Protein AF-A0A117I9L0-F1 (afdb_monomer)

Nearest PDB structures (foldseek):
  6cfj-assembly1_12  TM=5.929E-01  e=6.175E+00  Thermus thermophilus HB8

Mean predicted aligned error: 3.63 Å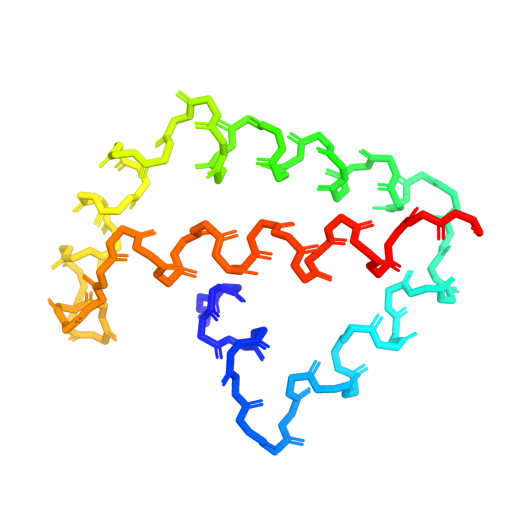

Organism: Mycolicibacterium canariasense (NCBI:txid228230)

Sequence (77 aa):
MDIVRLVLDPTAGAAARQQRSGADPQLRADCLLYVKLWLITHAKRSLSRIRNIPEGQAMALDDIELTAELLLASVQP

Solvent-accessible surface area (backbone atoms only — not comparable to full-atom values): 4307 Å² total; per-residue (Å²): 135,58,70,57,59,47,56,68,30,92,84,52,10,66,58,59,36,55,57,43,57,74,43,57,71,67,59,35,51,51,50,52,52,49,37,50,50,42,35,55,76,31,29,71,61,45,49,55,58,42,40,73,37,86,92,27,55,87,65,54,69,66,55,40,47,51,38,34,52,56,50,51,65,26,56,55,134

Structure (mmCIF, N/CA/C/O backbone):
data_AF-A0A117I9L0-F1
#
_entry.id   AF-A0A117I9L0-F1
#
loop_
_atom_site.group_PDB
_atom_site.id
_atom_site.type_symbol
_atom_site.label_atom_id
_atom_site.label_alt_id
_atom_site.label_comp_id
_atom_site.label_asym_id
_atom_site.label_entity_id
_atom_site.label_seq_id
_atom_site.pdbx_PDB_ins_code
_atom_site.Cartn_x
_atom_site.Cartn_y
_atom_site.Cartn_z
_atom_site.occupancy
_atom_site.B_iso_or_equiv
_atom_site.auth_seq_id
_atom_site.auth_comp_id
_atom_site.auth_asym_id
_atom_site.auth_atom_id
_atom_site.pdbx_PDB_model_num
ATOM 1 N N . MET A 1 1 ? 12.271 3.630 0.963 1.00 54.91 1 MET A N 1
ATOM 2 C CA . MET A 1 1 ? 11.675 2.283 1.068 1.00 54.91 1 MET A CA 1
ATOM 3 C C . MET A 1 1 ? 10.224 2.398 0.629 1.00 54.91 1 MET A C 1
ATOM 5 O O . MET A 1 1 ? 9.505 3.190 1.223 1.00 54.91 1 MET A O 1
ATOM 9 N N . ASP A 1 2 ? 9.842 1.735 -0.463 1.00 75.94 2 ASP A N 1
ATOM 10 C CA . ASP A 1 2 ? 8.477 1.784 -1.006 1.00 75.94 2 ASP A CA 1
ATOM 11 C C . ASP A 1 2 ? 7.566 0.853 -0.196 1.00 75.94 2 ASP A C 1
ATOM 13 O O . ASP A 1 2 ? 7.940 -0.290 0.084 1.00 75.94 2 ASP A O 1
ATOM 17 N N . ILE A 1 3 ? 6.390 1.339 0.206 1.00 84.50 3 ILE A N 1
ATOM 18 C CA . ILE A 1 3 ? 5.429 0.550 0.979 1.00 84.50 3 ILE A CA 1
ATOM 19 C C . ILE A 1 3 ? 4.979 -0.696 0.212 1.00 84.50 3 ILE A C 1
ATOM 21 O O . ILE A 1 3 ? 4.752 -1.731 0.830 1.00 84.50 3 ILE A O 1
ATOM 25 N N . VAL A 1 4 ? 4.924 -0.623 -1.120 1.00 87.88 4 VAL A N 1
ATOM 26 C CA . VAL A 1 4 ? 4.567 -1.756 -1.982 1.00 87.88 4 VAL A CA 1
ATOM 27 C C . VAL A 1 4 ? 5.577 -2.891 -1.811 1.00 87.88 4 VAL A C 1
ATOM 29 O O . VAL A 1 4 ? 5.208 -4.015 -1.485 1.00 87.88 4 VAL A O 1
ATOM 32 N N . ARG A 1 5 ? 6.877 -2.580 -1.886 1.00 89.06 5 ARG A N 1
ATOM 33 C CA . ARG A 1 5 ? 7.942 -3.572 -1.677 1.00 89.06 5 ARG A CA 1
ATOM 34 C C . ARG A 1 5 ? 7.923 -4.170 -0.276 1.00 89.06 5 ARG A C 1
ATOM 36 O O . ARG A 1 5 ? 8.093 -5.373 -0.147 1.00 89.06 5 ARG A O 1
ATOM 43 N N . LEU A 1 6 ? 7.717 -3.354 0.760 1.00 90.00 6 LEU A N 1
ATOM 44 C CA . LEU A 1 6 ? 7.667 -3.856 2.137 1.00 90.00 6 LEU A CA 1
ATOM 45 C C . LEU A 1 6 ? 6.494 -4.825 2.341 1.00 90.00 6 LEU A C 1
ATOM 47 O O . LEU A 1 6 ? 6.646 -5.842 3.007 1.00 90.00 6 LEU A O 1
ATOM 51 N N . VAL A 1 7 ? 5.323 -4.508 1.786 1.00 90.56 7 VAL A N 1
ATOM 52 C CA . VAL A 1 7 ? 4.110 -5.322 1.949 1.00 90.56 7 VAL A CA 1
ATOM 53 C C . VAL A 1 7 ? 4.211 -6.645 1.196 1.00 90.56 7 VAL A C 1
ATOM 55 O O . VAL A 1 7 ? 3.720 -7.655 1.702 1.00 90.56 7 VAL A O 1
ATOM 58 N N . LEU A 1 8 ? 4.858 -6.644 0.031 1.00 90.44 8 LEU A N 1
ATOM 59 C CA . LEU A 1 8 ? 5.086 -7.835 -0.789 1.00 90.44 8 LEU A CA 1
ATOM 60 C C . LEU A 1 8 ? 6.344 -8.619 -0.388 1.00 90.44 8 LEU A C 1
ATOM 62 O O . LEU A 1 8 ? 6.599 -9.686 -0.942 1.00 90.44 8 LEU A O 1
ATOM 66 N N . ASP A 1 9 ? 7.127 -8.120 0.573 1.00 91.06 9 ASP A N 1
ATOM 67 C CA . ASP A 1 9 ? 8.337 -8.800 1.017 1.00 91.06 9 ASP A CA 1
ATOM 68 C C . ASP A 1 9 ? 7.988 -10.155 1.669 1.00 91.06 9 ASP A C 1
ATOM 70 O O . ASP A 1 9 ? 7.192 -10.196 2.617 1.00 91.06 9 ASP A O 1
ATOM 74 N N . PRO A 1 10 ? 8.582 -11.271 1.208 1.00 88.06 10 PRO A N 1
ATOM 75 C CA . PRO A 1 10 ? 8.258 -12.603 1.716 1.00 88.06 10 PRO A CA 1
ATOM 76 C C . PRO A 1 10 ? 8.718 -12.829 3.163 1.00 88.06 10 PRO A C 1
ATOM 78 O O . PRO A 1 10 ? 8.203 -13.721 3.834 1.00 88.06 10 PRO A O 1
ATOM 81 N N . THR A 1 11 ? 9.665 -12.029 3.658 1.00 91.38 11 THR A N 1
ATOM 82 C CA . THR A 1 11 ? 10.238 -12.148 5.005 1.00 91.38 11 THR A CA 1
ATOM 83 C C . THR A 1 11 ? 9.585 -11.161 5.972 1.00 91.38 11 THR A C 1
ATOM 85 O O . THR A 1 11 ? 9.173 -11.530 7.069 1.00 91.38 11 THR A O 1
ATOM 88 N N . ALA A 1 12 ? 9.474 -9.895 5.569 1.00 88.88 12 ALA A N 1
ATOM 89 C CA . ALA A 1 12 ? 9.040 -8.791 6.421 1.00 88.88 12 ALA A CA 1
ATOM 90 C C . ALA A 1 12 ? 7.561 -8.413 6.239 1.00 88.88 12 ALA A C 1
ATOM 92 O O . ALA A 1 12 ? 6.979 -7.781 7.126 1.00 88.88 12 ALA A O 1
ATOM 93 N N . GLY A 1 13 ? 6.924 -8.804 5.131 1.00 88.62 13 GLY A N 1
ATOM 94 C CA . GLY A 1 13 ? 5.583 -8.339 4.776 1.00 88.62 13 GLY A CA 1
ATOM 95 C C . GLY A 1 13 ? 4.507 -8.768 5.770 1.00 88.62 13 GLY A C 1
ATOM 96 O O . GLY A 1 13 ? 3.642 -7.969 6.129 1.00 88.62 13 GLY A O 1
ATOM 97 N N . ALA A 1 14 ? 4.578 -10.001 6.281 1.00 88.06 14 ALA A N 1
ATOM 98 C CA . ALA A 1 14 ? 3.634 -10.483 7.291 1.00 88.06 14 ALA A CA 1
ATOM 99 C C . ALA A 1 14 ? 3.729 -9.677 8.598 1.00 88.06 14 ALA A C 1
ATOM 101 O O . ALA A 1 14 ? 2.706 -9.227 9.117 1.00 88.06 14 ALA A O 1
ATOM 102 N N . ALA A 1 15 ? 4.950 -9.429 9.081 1.00 89.31 15 ALA A N 1
ATOM 103 C CA . ALA A 1 15 ? 5.187 -8.642 10.288 1.00 89.31 15 ALA A CA 1
ATOM 104 C C . ALA A 1 15 ? 4.726 -7.184 10.115 1.00 89.31 15 ALA A C 1
ATOM 106 O O . ALA A 1 15 ? 4.049 -6.643 10.988 1.00 89.31 15 ALA A O 1
ATOM 107 N N . ALA A 1 16 ? 5.013 -6.568 8.964 1.00 87.25 16 ALA A N 1
ATOM 108 C CA . ALA A 1 16 ? 4.580 -5.204 8.661 1.00 87.25 16 ALA A CA 1
ATOM 109 C C . ALA A 1 16 ? 3.045 -5.063 8.651 1.00 87.25 16 ALA A C 1
ATOM 111 O O . ALA A 1 16 ? 2.509 -4.061 9.130 1.00 87.25 16 ALA A O 1
ATOM 112 N N . ARG A 1 17 ? 2.321 -6.072 8.144 1.00 88.50 17 ARG A N 1
ATOM 113 C CA . ARG A 1 17 ? 0.848 -6.102 8.178 1.00 88.50 17 ARG A CA 1
ATOM 114 C C . ARG A 1 17 ? 0.306 -6.308 9.595 1.00 88.50 17 ARG A C 1
ATOM 116 O O . ARG A 1 17 ? -0.620 -5.606 9.984 1.00 88.50 17 ARG A O 1
ATOM 123 N N . GLN A 1 18 ? 0.906 -7.197 10.390 1.00 85.31 18 GLN A N 1
ATOM 124 C CA . GLN A 1 18 ? 0.505 -7.422 11.789 1.00 85.31 18 GLN A CA 1
ATOM 125 C C . GLN A 1 18 ? 0.729 -6.194 12.683 1.00 85.31 18 GLN A C 1
ATOM 127 O O . GLN A 1 18 ? -0.091 -5.884 13.542 1.00 85.31 18 GLN A O 1
ATOM 132 N N . GLN A 1 19 ? 1.812 -5.446 12.474 1.00 84.25 19 GLN A N 1
ATOM 133 C CA . GLN A 1 19 ? 2.049 -4.210 13.228 1.00 84.25 19 GLN A CA 1
ATOM 134 C C . GLN A 1 19 ? 0.974 -3.146 12.958 1.00 84.25 19 GLN A C 1
ATOM 136 O O . GLN A 1 19 ? 0.686 -2.330 13.830 1.00 84.25 19 GLN A O 1
ATOM 141 N N . ARG A 1 20 ? 0.338 -3.170 11.778 1.00 79.88 20 ARG A N 1
ATOM 142 C CA . ARG A 1 20 ? -0.760 -2.253 11.435 1.00 79.88 20 ARG A CA 1
ATOM 143 C C . ARG A 1 20 ? -2.090 -2.625 12.061 1.00 79.88 20 ARG A C 1
ATOM 145 O O . ARG A 1 20 ? -2.832 -1.716 12.423 1.00 79.88 20 ARG A O 1
ATOM 152 N N . SER A 1 21 ? -2.384 -3.912 12.237 1.00 77.25 21 SER A N 1
ATOM 153 C CA . SER A 1 21 ? -3.626 -4.319 12.904 1.00 77.25 21 SER A CA 1
ATOM 154 C C . SER A 1 21 ? -3.657 -3.875 14.370 1.00 77.25 21 SER A C 1
ATOM 156 O O . SER A 1 21 ? -4.724 -3.582 14.898 1.00 77.25 21 SER A O 1
ATOM 158 N N . GLY A 1 22 ? -2.487 -3.773 15.014 1.00 78.69 22 GLY A N 1
ATOM 159 C CA . GLY A 1 22 ? -2.334 -3.241 16.373 1.00 78.69 22 GLY A CA 1
ATOM 160 C C . GLY A 1 22 ? -2.166 -1.718 16.465 1.00 78.69 22 GLY A C 1
ATOM 161 O O . GLY A 1 22 ? -1.918 -1.215 17.559 1.00 78.69 22 GLY A O 1
ATOM 162 N N . ALA A 1 23 ? -2.245 -0.985 15.350 1.00 83.88 23 ALA A N 1
ATOM 163 C CA . ALA A 1 23 ? -2.034 0.460 15.339 1.00 83.88 23 ALA A CA 1
ATOM 164 C C . ALA A 1 23 ? -3.247 1.235 15.881 1.00 83.88 23 ALA A C 1
ATOM 166 O O . ALA A 1 23 ? -4.391 0.781 15.804 1.00 83.88 23 ALA A O 1
ATOM 167 N N . ASP A 1 24 ? -2.978 2.443 16.381 1.00 89.62 24 ASP A N 1
ATOM 168 C CA . ASP A 1 24 ? -3.992 3.393 16.844 1.00 89.62 24 ASP A CA 1
ATOM 169 C C . ASP A 1 24 ? -5.095 3.630 15.781 1.00 89.62 24 ASP A C 1
ATOM 171 O O . ASP A 1 24 ? -4.794 3.645 14.578 1.00 89.62 24 ASP A O 1
ATOM 175 N N . PRO A 1 25 ? -6.369 3.836 16.178 1.00 88.25 25 PRO A N 1
ATOM 176 C CA . PRO A 1 25 ? -7.466 4.080 15.243 1.00 88.25 25 PRO A CA 1
ATOM 177 C C . PRO A 1 25 ? -7.204 5.191 14.216 1.00 88.25 25 PRO A C 1
ATOM 179 O O . PRO A 1 25 ? -7.590 5.034 13.055 1.00 88.25 25 PRO A O 1
ATOM 182 N N . GLN A 1 26 ? -6.518 6.276 14.595 1.00 90.88 26 GLN A N 1
ATOM 183 C CA . GLN A 1 26 ? -6.182 7.357 13.667 1.00 90.88 26 GLN A CA 1
ATOM 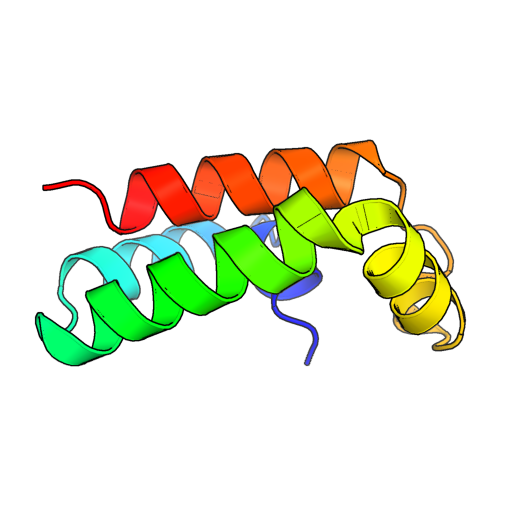184 C C . GLN A 1 26 ? -5.187 6.883 12.602 1.00 90.88 26 GLN A C 1
ATOM 186 O O . GLN A 1 26 ? -5.390 7.118 11.412 1.00 90.88 26 GLN A O 1
ATOM 191 N N . LEU A 1 27 ? -4.156 6.132 13.001 1.00 88.56 27 LEU A N 1
ATOM 192 C CA . LEU A 1 27 ? -3.180 5.564 12.066 1.00 88.56 27 LEU A CA 1
ATOM 193 C C . LEU A 1 27 ? -3.830 4.575 11.091 1.00 88.56 27 LEU A C 1
ATOM 195 O O . LEU A 1 27 ? -3.467 4.538 9.912 1.00 88.56 27 LEU A O 1
ATOM 199 N N . ARG A 1 28 ? -4.816 3.795 11.551 1.00 88.25 28 ARG A N 1
ATOM 200 C CA . ARG A 1 28 ? -5.611 2.920 10.675 1.00 88.25 28 ARG A CA 1
ATOM 201 C C . ARG A 1 28 ? -6.431 3.727 9.668 1.00 88.25 28 ARG A C 1
ATOM 203 O O . ARG A 1 28 ? -6.449 3.369 8.489 1.00 88.25 28 ARG A O 1
ATOM 210 N N . ALA A 1 29 ? -7.070 4.814 10.100 1.00 90.12 29 ALA A N 1
ATOM 211 C CA . ALA A 1 29 ? -7.829 5.703 9.221 1.00 90.12 29 ALA A CA 1
ATOM 212 C C . ALA A 1 29 ? -6.935 6.366 8.157 1.00 90.12 29 ALA A C 1
ATOM 214 O O . ALA A 1 29 ? -7.290 6.382 6.975 1.00 90.12 29 ALA A O 1
ATOM 215 N N . ASP A 1 30 ? -5.745 6.821 8.544 1.00 91.06 30 ASP A N 1
ATOM 216 C CA . ASP A 1 30 ? -4.774 7.418 7.625 1.00 91.06 30 ASP A CA 1
ATOM 217 C C . ASP A 1 30 ? -4.247 6.388 6.615 1.00 91.06 30 ASP A C 1
ATOM 219 O O . ASP A 1 30 ? -4.152 6.670 5.417 1.00 91.06 30 ASP A O 1
ATOM 223 N N . CYS A 1 31 ? -3.979 5.155 7.061 1.00 89.50 31 CYS A N 1
ATOM 224 C CA . CYS A 1 31 ? -3.610 4.054 6.170 1.00 89.50 31 CYS A CA 1
ATOM 225 C C . CYS A 1 31 ? -4.726 3.741 5.164 1.00 89.5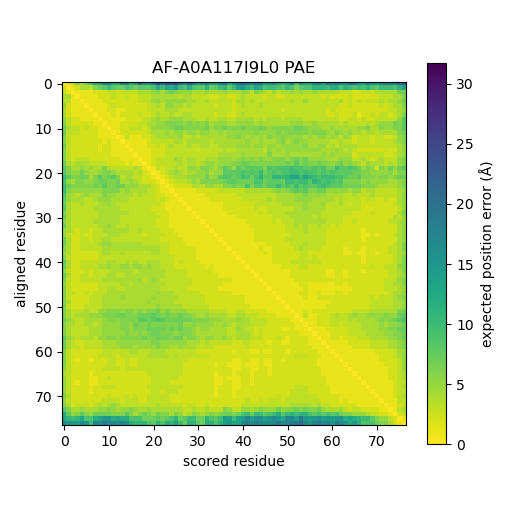0 31 CYS A C 1
ATOM 227 O O . CYS A 1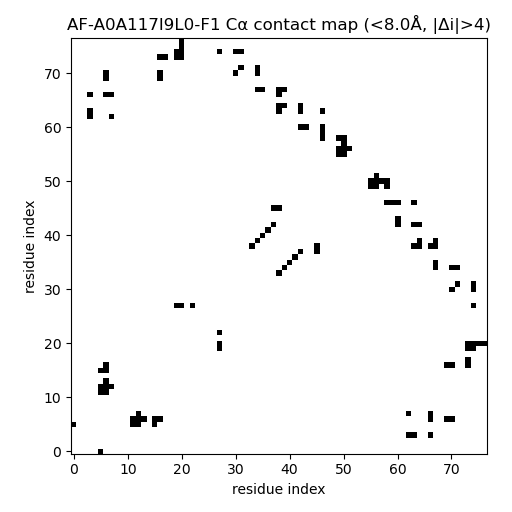 31 ? -4.451 3.584 3.973 1.00 89.50 31 CYS A O 1
ATOM 229 N N . LEU A 1 32 ? -5.984 3.689 5.612 1.00 91.38 32 LEU A N 1
ATOM 230 C CA . LEU A 1 32 ? -7.141 3.495 4.734 1.00 91.38 32 LEU A CA 1
ATOM 231 C C . LEU A 1 32 ? -7.245 4.602 3.681 1.00 91.38 32 LEU A C 1
ATOM 233 O O . LEU A 1 32 ? -7.481 4.313 2.505 1.00 91.38 32 LEU A O 1
ATOM 237 N N . LEU A 1 33 ? -7.060 5.860 4.088 1.00 93.50 33 LEU A N 1
ATOM 238 C CA . LEU A 1 33 ? -7.079 7.003 3.179 1.00 93.50 33 LEU A CA 1
ATOM 239 C C . LEU A 1 33 ? -5.950 6.907 2.145 1.00 93.50 33 LEU A C 1
ATOM 241 O O . LEU A 1 33 ? -6.195 7.086 0.951 1.00 93.50 33 LEU A O 1
ATOM 245 N N . TYR A 1 34 ? -4.737 6.564 2.587 1.00 92.62 34 TYR A N 1
ATOM 246 C CA . TYR A 1 34 ? -3.587 6.365 1.709 1.00 92.62 34 TYR A CA 1
ATOM 247 C C . TYR A 1 34 ? -3.859 5.292 0.648 1.00 92.62 34 TYR A C 1
ATOM 249 O O . TYR A 1 34 ? -3.668 5.548 -0.542 1.00 92.62 34 TYR A O 1
ATOM 257 N N . VAL A 1 35 ? -4.342 4.114 1.061 1.00 93.50 35 VAL A N 1
ATOM 258 C CA . VAL A 1 35 ? -4.618 2.994 0.147 1.00 93.50 35 VAL A CA 1
ATOM 259 C C . VAL A 1 35 ? -5.670 3.391 -0.888 1.00 93.50 35 VAL A C 1
ATOM 261 O O . VAL A 1 35 ? -5.440 3.243 -2.090 1.00 93.50 35 VAL A O 1
ATOM 264 N N . LYS A 1 36 ? -6.791 3.976 -0.445 1.00 94.75 36 LYS A N 1
ATOM 265 C CA . LYS A 1 36 ? -7.878 4.419 -1.333 1.00 94.75 36 LYS A CA 1
ATOM 266 C C . LYS A 1 36 ? -7.420 5.448 -2.360 1.00 94.75 36 LYS A C 1
ATOM 268 O O . LYS A 1 36 ? -7.809 5.369 -3.528 1.00 94.75 36 LYS A O 1
ATOM 273 N N . LEU A 1 37 ? -6.610 6.415 -1.940 1.00 95.75 37 LEU A N 1
ATOM 274 C CA . LEU A 1 37 ? -6.183 7.495 -2.819 1.00 95.75 37 LEU A CA 1
ATOM 275 C C . LEU A 1 37 ? -5.094 7.030 -3.791 1.00 95.75 37 LEU A C 1
ATOM 277 O O . LEU A 1 37 ? -5.211 7.236 -4.997 1.00 95.75 37 LEU A O 1
ATOM 281 N N . TRP A 1 38 ? -4.042 6.384 -3.287 1.00 95.19 38 TRP A N 1
ATOM 282 C CA . TRP A 1 38 ? -2.824 6.153 -4.063 1.00 95.19 38 TRP A CA 1
ATOM 283 C C . TRP A 1 38 ? -2.753 4.783 -4.723 1.00 95.19 38 TRP A C 1
ATOM 285 O O . TRP A 1 38 ? -2.223 4.697 -5.830 1.00 95.19 38 TRP A O 1
ATOM 295 N N . LEU A 1 39 ? -3.285 3.738 -4.090 1.00 94.62 39 LEU A N 1
ATOM 296 C CA . LEU A 1 39 ? -3.199 2.369 -4.611 1.00 94.62 39 LEU A CA 1
ATOM 297 C C . LEU A 1 39 ? -4.465 1.936 -5.356 1.00 94.62 39 LEU A C 1
ATOM 299 O O . LEU A 1 39 ? -4.404 0.999 -6.137 1.00 94.62 39 LEU A O 1
ATOM 303 N N . ILE A 1 40 ? -5.584 2.645 -5.167 1.00 94.81 40 ILE A N 1
ATOM 304 C CA . ILE A 1 40 ? -6.846 2.385 -5.876 1.00 94.81 40 ILE A CA 1
ATOM 305 C C . ILE A 1 40 ? -7.133 3.513 -6.874 1.00 94.81 40 ILE A C 1
ATOM 307 O O . ILE A 1 40 ? -6.949 3.346 -8.077 1.00 94.81 40 ILE A O 1
ATOM 311 N N . THR A 1 41 ? -7.508 4.704 -6.392 1.00 97.19 41 THR A N 1
ATOM 312 C CA . THR A 1 41 ? -7.942 5.825 -7.256 1.00 97.19 41 THR A CA 1
ATOM 313 C C . THR A 1 41 ? -6.852 6.276 -8.232 1.00 97.19 41 THR A C 1
ATOM 315 O O . THR A 1 41 ? -7.123 6.608 -9.387 1.00 97.19 41 THR A O 1
ATOM 318 N N . HIS A 1 42 ? -5.597 6.288 -7.783 1.00 96.50 42 HIS A N 1
ATOM 319 C CA . HIS A 1 42 ? -4.455 6.730 -8.580 1.00 96.50 42 HIS A CA 1
ATOM 320 C C . HIS A 1 42 ? -3.466 5.608 -8.917 1.00 96.50 42 HIS A C 1
ATOM 322 O O . HIS A 1 42 ? -2.328 5.917 -9.267 1.00 96.50 42 HIS A O 1
ATOM 328 N N . ALA A 1 43 ? -3.892 4.338 -8.895 1.00 94.88 43 ALA A N 1
ATOM 329 C CA . ALA A 1 43 ? -3.029 3.163 -9.076 1.00 94.88 43 ALA A CA 1
ATOM 330 C C . ALA A 1 43 ? -2.049 3.293 -10.257 1.00 94.88 43 ALA A C 1
ATOM 332 O O . ALA A 1 43 ? -0.837 3.197 -10.083 1.00 94.88 43 ALA A O 1
ATOM 333 N N . LYS A 1 44 ? -2.550 3.632 -11.455 1.00 95.75 44 LYS A N 1
ATOM 334 C CA . LYS A 1 44 ? -1.722 3.797 -12.668 1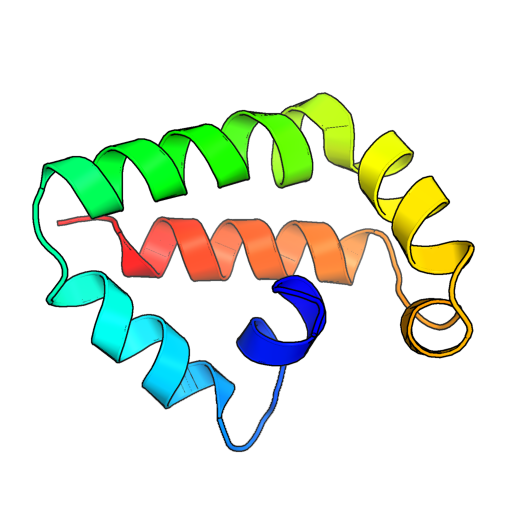.00 95.75 44 LYS A CA 1
ATOM 335 C C . LYS A 1 44 ? -0.700 4.932 -12.550 1.00 95.75 44 LYS A C 1
ATOM 337 O O . LYS A 1 44 ? 0.432 4.805 -13.014 1.00 95.75 44 LYS A O 1
ATOM 342 N N . ARG A 1 45 ? -1.085 6.048 -11.922 1.00 96.19 45 ARG A N 1
ATOM 343 C CA . ARG A 1 45 ? -0.192 7.195 -11.699 1.00 96.19 45 ARG A CA 1
ATOM 344 C C . ARG A 1 45 ? 0.874 6.861 -10.658 1.00 96.19 45 ARG A C 1
ATOM 346 O O . ARG A 1 45 ? 2.030 7.233 -10.840 1.00 96.19 45 ARG A O 1
ATOM 353 N N . SER A 1 46 ? 0.495 6.165 -9.593 1.00 94.81 46 SER A N 1
ATOM 354 C CA . SER A 1 46 ? 1.418 5.675 -8.570 1.00 94.81 46 SER A CA 1
ATOM 355 C C . SER A 1 46 ? 2.405 4.675 -9.166 1.00 94.81 46 SER A C 1
ATOM 357 O O . SER A 1 46 ? 3.605 4.870 -9.017 1.00 94.81 46 SER A O 1
ATOM 359 N N . LEU A 1 47 ? 1.935 3.705 -9.957 1.00 95.06 47 LEU A N 1
ATOM 360 C CA . LEU A 1 47 ? 2.785 2.760 -10.682 1.00 95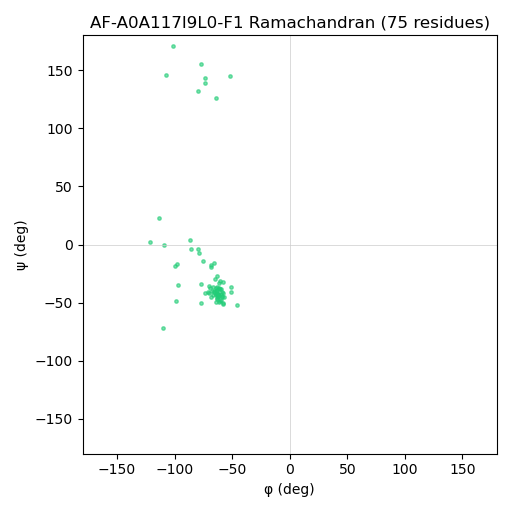.06 47 LEU A CA 1
ATOM 361 C C . LEU A 1 47 ? 3.776 3.468 -11.611 1.00 95.06 47 LEU A C 1
ATOM 363 O O . LEU A 1 47 ? 4.959 3.145 -11.608 1.00 95.06 47 LEU A O 1
ATOM 367 N N . SER A 1 48 ? 3.320 4.464 -12.378 1.00 95.38 48 SER A N 1
ATOM 368 C CA . SER A 1 48 ? 4.209 5.259 -13.233 1.00 95.38 48 SER A CA 1
ATOM 369 C C . SER A 1 48 ? 5.313 5.949 -12.428 1.00 95.38 48 SER A C 1
ATOM 371 O O . SER A 1 48 ? 6.462 5.956 -12.856 1.00 95.38 48 SER A O 1
ATOM 373 N N . ARG A 1 49 ? 4.991 6.492 -11.247 1.00 94.38 49 ARG A N 1
ATOM 374 C CA . ARG A 1 49 ? 5.986 7.107 -10.356 1.00 94.38 49 ARG A CA 1
ATOM 375 C C . ARG A 1 49 ? 6.953 6.081 -9.773 1.00 94.38 49 ARG A C 1
ATOM 377 O O . ARG A 1 49 ? 8.140 6.370 -9.698 1.00 94.38 49 ARG A O 1
ATOM 384 N N . ILE A 1 50 ? 6.464 4.907 -9.388 1.00 92.00 50 ILE A N 1
ATOM 385 C CA . ILE A 1 50 ? 7.294 3.845 -8.809 1.00 92.00 50 ILE A CA 1
ATOM 386 C C . ILE A 1 50 ? 8.234 3.250 -9.864 1.00 92.00 50 ILE A C 1
ATOM 388 O O . ILE A 1 50 ? 9.406 3.030 -9.592 1.00 92.00 50 ILE A O 1
ATOM 392 N N . ARG A 1 51 ? 7.787 3.098 -11.112 1.00 94.81 51 ARG A N 1
ATOM 393 C CA . ARG A 1 51 ? 8.654 2.650 -12.215 1.00 94.81 51 ARG A CA 1
ATOM 394 C C . ARG A 1 51 ? 9.761 3.640 -12.585 1.00 94.81 51 ARG A C 1
ATOM 396 O O . ARG A 1 51 ? 10.712 3.249 -13.254 1.00 94.81 51 ARG A O 1
ATOM 403 N N . ASN A 1 52 ? 9.669 4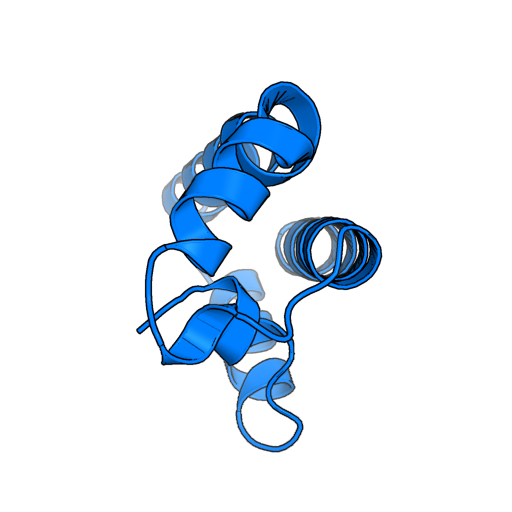.898 -12.145 1.00 94.50 52 ASN A N 1
ATOM 404 C CA . ASN A 1 52 ? 10.717 5.896 -12.372 1.00 94.50 52 ASN A CA 1
ATOM 405 C C . ASN A 1 52 ? 11.904 5.770 -11.401 1.00 94.50 52 ASN A C 1
ATOM 407 O O . ASN A 1 52 ? 12.876 6.505 -11.558 1.00 94.50 52 ASN A O 1
ATOM 411 N N . ILE A 1 53 ? 11.852 4.863 -10.418 1.00 90.44 53 ILE A N 1
ATOM 412 C CA . ILE A 1 53 ? 13.007 4.515 -9.580 1.00 90.44 53 ILE A CA 1
ATOM 413 C C . ILE A 1 53 ? 13.539 3.120 -9.956 1.00 90.44 53 ILE A C 1
ATOM 415 O O . ILE A 1 53 ? 12.734 2.253 -10.310 1.00 90.44 53 ILE A O 1
ATOM 419 N N . PRO A 1 54 ? 14.865 2.871 -9.889 1.00 89.38 54 PRO A N 1
ATOM 420 C CA . PRO A 1 54 ? 15.462 1.588 -10.282 1.00 89.38 54 PRO A CA 1
ATOM 421 C C . PRO A 1 54 ? 14.793 0.379 -9.622 1.00 89.38 54 PRO A C 1
ATOM 423 O O . PRO A 1 54 ? 14.507 -0.625 -10.267 1.00 89.38 54 PRO A O 1
ATOM 426 N N . GLU A 1 55 ? 14.469 0.507 -8.341 1.00 86.38 55 GLU A N 1
ATOM 427 C CA . GLU A 1 55 ? 13.869 -0.535 -7.519 1.00 86.38 55 GLU A CA 1
ATOM 428 C C . GLU A 1 55 ? 12.427 -0.899 -7.893 1.00 86.38 55 GLU A C 1
ATOM 430 O O . GLU A 1 55 ? 11.938 -1.938 -7.453 1.00 86.38 55 GLU A O 1
ATOM 435 N N . GLY A 1 56 ? 11.733 -0.040 -8.641 1.00 89.44 56 GLY A N 1
ATOM 436 C CA . GLY A 1 56 ? 10.325 -0.202 -9.003 1.00 89.44 56 GLY A CA 1
ATOM 437 C C . GLY A 1 56 ? 10.095 -0.537 -10.476 1.00 89.44 56 GLY A C 1
ATOM 438 O O . GLY A 1 56 ? 8.947 -0.696 -10.887 1.00 89.44 56 GLY A O 1
ATOM 439 N N . GLN A 1 57 ? 11.153 -0.652 -11.288 1.00 92.19 57 GLN A N 1
ATOM 440 C CA . GLN A 1 57 ? 11.033 -0.873 -12.737 1.00 92.19 57 GLN A CA 1
ATOM 441 C C . GLN A 1 57 ? 10.286 -2.165 -13.093 1.00 92.19 57 GLN A C 1
ATOM 443 O O . GLN A 1 57 ? 9.501 -2.175 -14.039 1.00 92.19 57 GLN A O 1
ATOM 448 N N . ALA A 1 58 ? 10.504 -3.235 -12.323 1.00 92.50 58 ALA A N 1
ATOM 449 C CA . ALA A 1 58 ? 9.888 -4.542 -12.556 1.00 92.50 58 ALA A CA 1
ATOM 450 C C . ALA A 1 58 ? 8.431 -4.638 -12.072 1.00 92.50 58 ALA A C 1
ATOM 452 O O . ALA A 1 58 ? 7.774 -5.643 -12.319 1.00 92.50 58 ALA A O 1
ATOM 453 N N . MET A 1 59 ? 7.925 -3.616 -11.380 1.00 93.44 59 MET A N 1
ATOM 454 C CA . MET A 1 59 ? 6.629 -3.694 -10.720 1.00 93.44 59 MET A CA 1
ATOM 455 C C . MET A 1 59 ? 5.480 -3.629 -11.726 1.00 93.44 59 MET A C 1
ATOM 457 O O . MET A 1 59 ? 5.518 -2.844 -12.681 1.00 93.44 59 MET A O 1
ATOM 461 N N . ALA A 1 60 ? 4.453 -4.440 -11.518 1.00 95.38 60 ALA A N 1
ATOM 462 C CA . ALA A 1 60 ? 3.241 -4.524 -12.317 1.00 95.38 60 ALA A CA 1
ATOM 463 C C . ALA A 1 60 ? 2.066 -3.793 -11.652 1.00 95.38 60 ALA A C 1
ATOM 465 O O . ALA A 1 60 ? 2.148 -3.331 -10.515 1.00 95.38 60 ALA A O 1
ATOM 466 N N . LEU A 1 61 ? 0.962 -3.647 -12.391 1.00 95.00 61 LEU A N 1
ATOM 467 C CA . LEU A 1 61 ? -0.274 -3.115 -11.817 1.00 95.00 61 LEU A CA 1
ATOM 468 C C . LEU A 1 61 ? -0.842 -4.079 -10.768 1.00 95.00 61 LEU A C 1
ATOM 470 O O . LEU A 1 61 ? -1.223 -3.631 -9.694 1.00 95.00 61 LEU A O 1
ATOM 474 N N . ASP A 1 62 ? -0.772 -5.379 -11.035 1.00 96.19 62 ASP A N 1
ATOM 475 C CA . ASP A 1 62 ? -1.214 -6.440 -10.130 1.00 96.19 62 ASP A CA 1
ATOM 476 C C . ASP A 1 62 ? -0.486 -6.384 -8.773 1.00 96.19 62 ASP A C 1
ATOM 478 O O . ASP A 1 62 ? -1.089 -6.648 -7.739 1.00 96.19 62 ASP A O 1
ATOM 482 N N . ASP A 1 63 ? 0.779 -5.944 -8.733 1.00 95.06 63 ASP A N 1
ATOM 483 C CA . ASP A 1 63 ? 1.515 -5.737 -7.475 1.00 95.06 63 ASP A CA 1
ATOM 484 C C . ASP A 1 63 ? 0.919 -4.591 -6.637 1.00 95.06 63 ASP A C 1
ATOM 486 O O . ASP A 1 63 ? 0.881 -4.652 -5.402 1.00 95.06 63 ASP A O 1
ATOM 490 N N . ILE A 1 64 ? 0.443 -3.529 -7.299 1.00 95.38 64 ILE A N 1
ATOM 491 C CA . ILE A 1 64 ? -0.240 -2.401 -6.648 1.00 95.38 64 ILE A CA 1
ATOM 492 C C . ILE A 1 64 ? -1.591 -2.854 -6.101 1.00 95.38 64 ILE A C 1
ATOM 494 O O . ILE A 1 64 ? -1.928 -2.523 -4.963 1.00 95.38 64 ILE A O 1
ATOM 498 N N . GLU A 1 65 ? -2.342 -3.607 -6.901 1.00 95.31 65 GLU A N 1
ATOM 499 C CA . GLU A 1 65 ? -3.662 -4.126 -6.540 1.00 95.31 65 GLU A CA 1
ATOM 500 C C . GLU A 1 65 ? -3.554 -5.102 -5.362 1.00 95.31 65 GLU A C 1
ATOM 502 O O . GLU A 1 65 ? -4.194 -4.885 -4.331 1.00 95.31 65 GLU A O 1
ATOM 507 N N . LEU A 1 66 ? -2.635 -6.070 -5.434 1.00 95.38 66 LEU A N 1
ATOM 508 C CA . LEU A 1 66 ? -2.343 -6.998 -4.342 1.00 95.38 66 LEU A CA 1
ATOM 509 C C . LEU A 1 66 ? -1.911 -6.261 -3.069 1.00 95.38 66 LEU A C 1
ATOM 511 O O . LEU A 1 66 ? -2.346 -6.586 -1.965 1.00 95.38 66 LEU A O 1
ATOM 515 N N . THR A 1 67 ? -1.079 -5.228 -3.198 1.00 94.38 67 THR A N 1
ATOM 516 C CA . THR A 1 67 ? -0.691 -4.407 -2.045 1.00 94.38 67 THR A CA 1
ATOM 517 C C . THR A 1 67 ? -1.896 -3.703 -1.433 1.00 94.38 67 THR A C 1
ATOM 519 O O . THR A 1 67 ? -2.021 -3.672 -0.209 1.00 94.38 67 THR A O 1
ATOM 522 N N . ALA A 1 68 ? -2.792 -3.141 -2.248 1.00 94.31 68 ALA A N 1
ATOM 523 C CA . ALA A 1 68 ? -4.003 -2.501 -1.751 1.00 94.31 68 ALA A CA 1
ATOM 524 C C . ALA A 1 68 ? -4.872 -3.495 -0.969 1.00 94.31 68 ALA A C 1
ATOM 526 O O . ALA A 1 68 ? -5.264 -3.193 0.158 1.00 94.31 68 ALA A O 1
ATOM 527 N N . GLU A 1 69 ? -5.106 -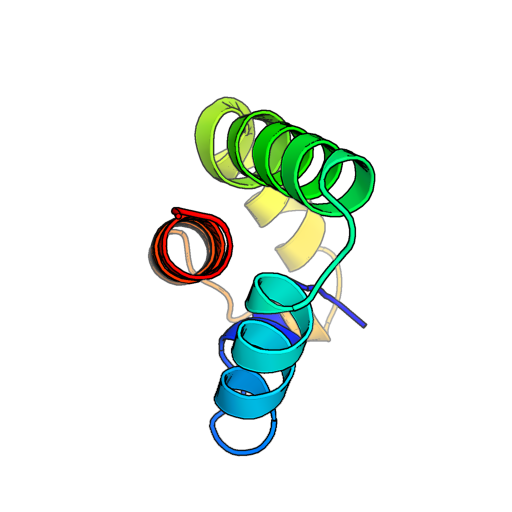4.688 -1.518 1.00 94.69 69 GLU A N 1
ATOM 528 C CA . GLU A 1 69 ? -5.872 -5.757 -0.869 1.00 94.69 69 GLU A CA 1
ATOM 529 C C . GLU A 1 69 ? -5.267 -6.162 0.477 1.00 94.69 69 GLU A C 1
ATOM 531 O O . GLU A 1 69 ? -5.947 -6.148 1.507 1.00 94.69 69 GLU A O 1
ATOM 536 N N . LEU A 1 70 ? -3.962 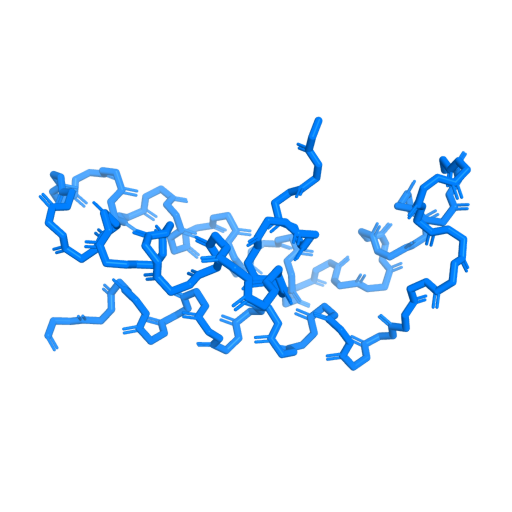-6.443 0.494 1.00 93.06 70 LEU A N 1
ATOM 537 C CA . LEU A 1 70 ? -3.238 -6.837 1.700 1.00 93.06 70 LEU A CA 1
ATOM 538 C C . LEU A 1 70 ? -3.267 -5.749 2.777 1.00 93.06 70 LEU A C 1
ATOM 540 O O . LEU A 1 70 ? -3.354 -6.048 3.972 1.00 93.06 70 LEU A O 1
ATOM 544 N N . LEU A 1 71 ? -3.190 -4.481 2.371 1.00 91.00 71 LEU A N 1
ATOM 545 C CA . LEU A 1 71 ? -3.252 -3.367 3.303 1.00 91.00 71 LEU A CA 1
ATOM 546 C C . LEU A 1 71 ? -4.655 -3.136 3.844 1.00 91.00 71 LEU A C 1
ATOM 548 O O . LEU A 1 71 ? -4.776 -2.929 5.050 1.00 91.00 71 LEU A O 1
ATOM 552 N N . LEU A 1 72 ? -5.693 -3.221 3.011 1.00 91.38 72 LEU A N 1
ATOM 553 C CA . LEU A 1 72 ? -7.083 -3.141 3.462 1.00 91.38 72 LEU A CA 1
ATOM 554 C C . LEU A 1 72 ? -7.400 -4.246 4.472 1.00 91.38 72 LEU A C 1
ATOM 556 O O . LEU A 1 72 ? -7.940 -3.947 5.534 1.00 91.38 72 LEU A O 1
ATOM 560 N N . ALA A 1 73 ? -6.987 -5.483 4.191 1.00 89.38 73 ALA A N 1
ATOM 561 C CA . ALA A 1 73 ? -7.173 -6.606 5.105 1.00 89.38 73 ALA A CA 1
ATOM 562 C C . ALA A 1 73 ? -6.458 -6.393 6.453 1.00 89.38 73 ALA A C 1
ATOM 564 O O . ALA A 1 73 ? -6.963 -6.806 7.490 1.00 89.38 73 ALA A O 1
ATOM 565 N N . SER A 1 74 ? -5.310 -5.702 6.466 1.00 86.31 74 SER A N 1
ATOM 566 C CA . SER A 1 74 ? -4.548 -5.434 7.699 1.00 86.31 74 SER A CA 1
ATOM 567 C C . SER A 1 74 ? -5.136 -4.344 8.602 1.00 86.31 74 SER A C 1
ATOM 569 O O . SER A 1 74 ? -4.707 -4.197 9.745 1.00 86.31 74 SER A O 1
ATOM 571 N N . VAL A 1 75 ? -6.085 -3.553 8.094 1.00 81.00 75 VAL A N 1
ATOM 572 C CA . VAL A 1 75 ? -6.699 -2.429 8.821 1.00 81.00 75 VAL A CA 1
ATOM 573 C C . VAL A 1 75 ? -8.212 -2.567 8.956 1.00 81.00 75 VAL A C 1
ATOM 575 O O . VAL A 1 75 ? -8.841 -1.666 9.514 1.00 81.00 75 VAL A O 1
ATOM 578 N N . GLN A 1 76 ? -8.809 -3.658 8.473 1.00 68.44 76 GLN A N 1
ATOM 579 C CA . GLN A 1 76 ? -10.185 -4.033 8.798 1.00 68.44 76 GLN A CA 1
ATOM 580 C C . GLN A 1 76 ? -10.251 -4.572 10.241 1.00 68.44 76 GLN A C 1
ATOM 582 O O . GLN A 1 76 ? -9.258 -5.115 10.723 1.00 68.44 76 GLN A O 1
ATOM 587 N N . PRO A 1 77 ? -11.338 -4.285 10.982 1.00 57.25 77 PRO A N 1
ATOM 588 C CA . PRO A 1 77 ? -11.516 -4.759 12.354 1.00 57.25 77 PRO A CA 1
ATOM 589 C C . PRO A 1 77 ? -11.637 -6.283 12.440 1.00 57.25 77 PRO A C 1
ATOM 591 O O . PRO A 1 77 ? -12.134 -6.893 11.466 1.00 57.25 77 PRO A O 1
#

Foldseek 3Di:
DDLLCQCPPPPRNVVVLQVLLPDDPVSLVVLLVCLCVPLNVVLVVNLVVQCVDPVSVPPDSVSSVVSSVSSVVSSDD

Radius of gyration: 12.17 Å; Cα contacts (8 Å, |Δi|>4): 69; chains: 1; bounding box: 27×20×30 Å

pLDDT: mean 89.61, std 7.57, range [54.91, 97.19]

Secondary structure (DSSP, 8-state):
--HHHHHH-TTTHHHHHHHHHTS-HHHHHHHHHHIIIIIIITHHHHHHHHHTSGGGTT--HHHHHHHHHHHHHHH--